Protein AF-A0A9D4H6P0-F1 (afdb_monomer_lite)

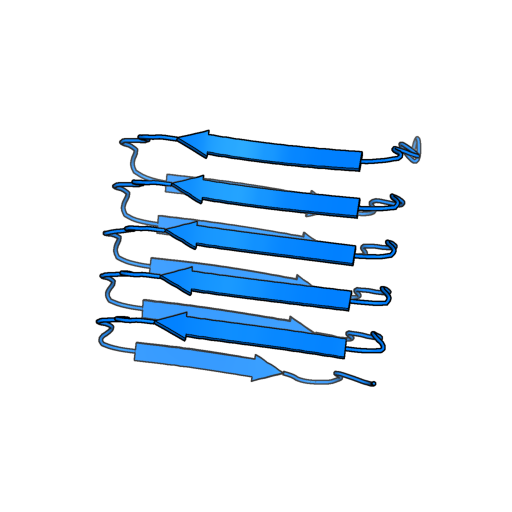Sequence (126 aa):
MASILCNYIDLNMDSILCKYIDLNMDSIPCKYIDLNMDSILCNYIDLNMDSILCNNIDLNMDSIPCKYIDLNMASILCNYIDLNMDSILCNYIDLNMDSILCKYIEINMDAILCNYIDLNMDSVST

Radius of gyration: 14.14 Å; chains: 1; bounding box: 36×19×42 Å

pLDDT: mean 92.09, std 9.54, range [40.94, 98.0]

Structure (mmCIF, N/CA/C/O backbone):
data_AF-A0A9D4H6P0-F1
#
_entry.id   AF-A0A9D4H6P0-F1
#
loop_
_atom_site.group_PDB
_atom_site.id
_atom_site.type_symbol
_atom_site.label_atom_id
_atom_site.label_alt_id
_atom_site.label_comp_id
_atom_site.label_asym_id
_atom_site.label_entity_id
_atom_site.label_seq_id
_atom_site.pdbx_PDB_ins_code
_atom_site.Cartn_x
_atom_site.Cartn_y
_atom_site.Cartn_z
_atom_site.occupancy
_atom_site.B_iso_or_equiv
_atom_site.auth_seq_id
_atom_site.auth_comp_id
_atom_site.auth_asym_id
_atom_site.auth_atom_id
_atom_site.pdbx_PDB_model_num
ATOM 1 N N . MET A 1 1 ? 2.975 -8.161 24.762 1.00 41.62 1 MET A N 1
ATOM 2 C CA . MET A 1 1 ? 3.082 -7.081 23.765 1.00 41.62 1 MET A CA 1
ATOM 3 C C . MET A 1 1 ? 2.954 -5.763 24.496 1.00 41.62 1 MET A C 1
ATOM 5 O O . MET A 1 1 ? 1.950 -5.557 25.164 1.00 41.62 1 MET A O 1
ATOM 9 N N . ALA A 1 2 ? 3.991 -4.927 24.463 1.00 40.94 2 ALA A N 1
ATOM 10 C CA . ALA A 1 2 ? 3.845 -3.538 24.873 1.00 40.94 2 ALA A CA 1
ATOM 11 C C . ALA A 1 2 ? 3.087 -2.838 23.742 1.00 40.94 2 ALA A C 1
ATOM 13 O O . ALA A 1 2 ? 3.634 -2.689 22.655 1.00 40.94 2 ALA A O 1
ATOM 14 N N . SER A 1 3 ? 1.819 -2.496 23.956 1.00 52.94 3 SER A N 1
ATOM 15 C CA . SER A 1 3 ? 1.089 -1.658 23.008 1.00 52.94 3 SER A CA 1
ATOM 16 C C . SER A 1 3 ? 1.683 -0.254 23.086 1.00 52.94 3 SER A C 1
ATOM 18 O O . SER A 1 3 ? 1.550 0.416 24.115 1.00 52.94 3 SER A O 1
ATOM 20 N N . ILE A 1 4 ? 2.374 0.175 22.034 1.00 57.59 4 ILE A N 1
ATOM 21 C CA . ILE A 1 4 ? 2.794 1.567 21.891 1.00 57.59 4 ILE A CA 1
ATOM 22 C C . ILE A 1 4 ? 1.528 2.359 21.578 1.00 57.59 4 ILE A C 1
ATOM 24 O O . ILE A 1 4 ? 0.995 2.271 20.479 1.00 57.59 4 ILE A O 1
ATOM 28 N N . LEU A 1 5 ? 1.026 3.108 22.560 1.00 66.38 5 LEU A N 1
ATOM 29 C CA . LEU A 1 5 ? 0.011 4.124 22.307 1.00 66.38 5 LEU A CA 1
ATOM 30 C C . LEU A 1 5 ? 0.739 5.394 21.873 1.00 66.38 5 LEU A C 1
ATOM 32 O O . LEU A 1 5 ? 1.332 6.089 22.701 1.00 66.38 5 LEU A O 1
ATOM 36 N N . CYS A 1 6 ? 0.718 5.681 20.578 1.00 77.75 6 CYS A N 1
ATOM 37 C CA . CYS A 1 6 ? 1.259 6.918 20.026 1.00 77.75 6 CYS A CA 1
ATOM 38 C C . CYS A 1 6 ? 0.110 7.845 19.619 1.00 77.75 6 CYS A C 1
ATOM 40 O O . CYS A 1 6 ? -0.986 7.403 19.298 1.00 77.75 6 CYS A O 1
ATOM 42 N N . ASN A 1 7 ? 0.318 9.160 19.678 1.00 87.06 7 ASN A N 1
ATOM 43 C CA . ASN A 1 7 ? -0.690 10.077 19.142 1.00 87.06 7 ASN A CA 1
ATOM 44 C C . ASN A 1 7 ? -0.621 10.117 17.610 1.00 87.06 7 ASN A C 1
ATOM 46 O O . ASN A 1 7 ? -1.663 10.141 16.968 1.00 87.06 7 ASN A O 1
ATOM 50 N N . TYR A 1 8 ? 0.589 10.098 17.054 1.00 90.81 8 TYR A N 1
ATOM 51 C CA . TYR A 1 8 ? 0.851 10.227 15.627 1.00 90.81 8 TYR A CA 1
ATOM 52 C C . TYR A 1 8 ? 1.934 9.235 15.220 1.00 90.81 8 TYR A C 1
ATOM 54 O O . TYR A 1 8 ? 2.908 9.059 15.960 1.00 90.81 8 TYR A O 1
ATOM 62 N N . ILE A 1 9 ? 1.749 8.638 14.052 1.00 91.88 9 ILE A N 1
ATOM 63 C CA . ILE A 1 9 ? 2.800 8.018 13.256 1.00 91.88 9 ILE A CA 1
ATOM 64 C C . ILE A 1 9 ? 2.901 8.838 11.984 1.00 91.88 9 ILE A C 1
ATOM 66 O O . ILE A 1 9 ? 1.891 9.085 11.337 1.00 91.88 9 ILE A O 1
ATOM 70 N N . ASP A 1 10 ? 4.114 9.272 11.691 1.00 93.69 10 ASP A N 1
ATOM 71 C CA . ASP A 1 10 ? 4.449 10.064 10.520 1.00 93.69 10 ASP A CA 1
ATOM 72 C C . ASP A 1 10 ? 5.733 9.464 9.950 1.00 93.69 10 ASP A C 1
ATOM 74 O O . ASP A 1 10 ? 6.735 9.320 10.669 1.00 93.69 10 ASP A O 1
ATOM 78 N N . LEU A 1 11 ? 5.669 9.040 8.693 1.00 94.12 11 LEU A N 1
ATOM 79 C CA . LEU A 1 11 ? 6.820 8.592 7.934 1.00 94.12 11 LEU A CA 1
ATOM 80 C C . LEU A 1 11 ? 6.826 9.307 6.590 1.00 94.12 11 LEU A C 1
ATOM 82 O O . LEU A 1 11 ? 5.989 9.035 5.737 1.00 94.12 11 LEU A O 1
ATOM 86 N N . ASN A 1 12 ? 7.846 10.133 6.382 1.00 95.81 12 ASN A N 1
ATOM 87 C CA . ASN A 1 12 ? 8.098 10.752 5.094 1.00 95.81 12 ASN A CA 1
ATOM 88 C C . ASN A 1 12 ? 9.377 10.193 4.457 1.00 95.81 12 ASN A C 1
ATOM 90 O O . ASN A 1 12 ? 10.433 10.129 5.101 1.00 95.81 12 ASN A O 1
ATOM 94 N N . MET A 1 13 ? 9.286 9.797 3.192 1.00 94.31 13 MET A N 1
ATOM 95 C CA . MET A 1 13 ? 10.401 9.306 2.394 1.00 94.31 13 MET A CA 1
ATOM 96 C C . MET A 1 13 ? 10.545 10.132 1.122 1.00 94.31 13 MET A C 1
ATOM 98 O O . MET A 1 13 ? 9.800 9.949 0.167 1.00 94.31 13 MET A O 1
ATOM 102 N N . ASP A 1 14 ? 11.590 10.957 1.088 1.00 93.56 14 ASP A N 1
ATOM 103 C CA . ASP A 1 14 ? 11.866 11.841 -0.041 1.00 93.56 14 ASP A CA 1
ATOM 104 C C . ASP A 1 14 ? 13.077 11.355 -0.846 1.00 93.56 14 ASP A C 1
ATOM 106 O O . ASP A 1 14 ? 14.147 11.076 -0.294 1.00 93.56 14 ASP A O 1
ATOM 110 N N . SER A 1 15 ? 12.959 11.361 -2.176 1.00 93.44 15 SER A N 1
ATOM 111 C CA . SER A 1 15 ? 14.086 11.194 -3.110 1.00 93.44 15 SER A CA 1
ATOM 112 C C . SER A 1 15 ? 14.893 9.902 -2.909 1.00 93.44 15 SER A C 1
ATOM 114 O O . SER A 1 15 ? 16.131 9.908 -2.898 1.00 93.44 15 SER A O 1
ATOM 116 N N . ILE A 1 16 ? 14.208 8.768 -2.757 1.00 94.19 16 ILE A N 1
ATOM 117 C CA . ILE A 1 16 ? 14.860 7.468 -2.563 1.00 94.19 16 ILE A CA 1
ATOM 118 C C . ILE A 1 16 ? 15.182 6.801 -3.902 1.00 94.19 16 ILE A C 1
ATOM 120 O O . ILE A 1 16 ? 14.342 6.675 -4.789 1.00 94.19 16 ILE A O 1
ATOM 124 N N . LEU A 1 17 ? 16.401 6.262 -3.996 1.00 95.88 17 LEU A N 1
ATOM 125 C CA . LEU A 1 17 ? 16.796 5.301 -5.021 1.00 95.88 17 LEU A CA 1
ATOM 126 C C . LEU A 1 17 ? 17.160 3.972 -4.364 1.00 95.88 17 LEU A C 1
ATOM 128 O O . LEU A 1 17 ? 18.197 3.853 -3.708 1.00 95.88 17 LEU A O 1
ATOM 132 N N . CYS A 1 18 ? 16.335 2.951 -4.563 1.00 94.50 18 CYS A N 1
ATOM 133 C CA . CYS A 1 18 ? 16.576 1.637 -3.975 1.00 94.50 18 CYS A CA 1
ATOM 134 C C . CYS A 1 18 ? 16.079 0.508 -4.884 1.00 94.50 18 CYS A C 1
ATOM 136 O O . CYS A 1 18 ? 15.649 0.726 -6.012 1.00 94.50 18 CYS A O 1
ATOM 138 N N . LYS A 1 19 ? 16.198 -0.743 -4.431 1.00 96.38 19 LYS A N 1
ATOM 139 C CA . LYS A 1 19 ? 15.589 -1.876 -5.146 1.00 96.38 19 LYS A CA 1
ATOM 140 C C . LYS A 1 19 ? 14.201 -2.207 -4.612 1.00 96.38 19 LYS A C 1
ATOM 142 O O . LYS A 1 19 ? 13.338 -2.521 -5.425 1.00 96.38 19 LYS A O 1
ATOM 147 N N . TYR A 1 20 ? 14.029 -2.140 -3.299 1.00 96.12 20 TYR A N 1
ATOM 148 C CA . TYR A 1 20 ? 12.835 -2.562 -2.581 1.00 96.12 20 TYR A CA 1
ATOM 149 C C . TYR A 1 20 ? 12.564 -1.560 -1.465 1.00 96.12 20 TYR A C 1
ATOM 151 O O . TYR A 1 20 ? 13.507 -1.173 -0.767 1.00 96.12 20 TYR A O 1
ATOM 159 N N . ILE A 1 21 ? 11.301 -1.189 -1.317 1.00 96.81 21 ILE A N 1
ATOM 160 C CA . ILE A 1 21 ? 10.740 -0.569 -0.121 1.00 96.81 21 ILE A CA 1
ATOM 161 C C . ILE A 1 21 ? 9.735 -1.566 0.438 1.00 96.81 21 ILE A C 1
ATOM 163 O O . ILE A 1 21 ? 8.925 -2.096 -0.314 1.00 96.81 21 ILE A O 1
ATOM 167 N N . ASP A 1 22 ? 9.847 -1.829 1.731 1.00 96.56 22 ASP A N 1
ATOM 168 C CA . ASP A 1 22 ? 8.954 -2.693 2.494 1.00 96.56 22 ASP A CA 1
ATOM 169 C C . ASP A 1 22 ? 8.661 -1.958 3.803 1.00 96.56 22 ASP A C 1
ATOM 171 O O . ASP A 1 22 ? 9.592 -1.607 4.544 1.00 96.56 22 ASP A O 1
ATOM 175 N N . LEU A 1 23 ? 7.389 -1.650 4.032 1.00 94.12 23 LEU A N 1
ATOM 176 C CA . LEU A 1 23 ? 6.903 -1.052 5.264 1.00 94.12 23 LEU A CA 1
ATOM 177 C C . LEU A 1 23 ? 5.755 -1.896 5.798 1.00 94.12 23 LEU A C 1
ATOM 179 O O . LEU A 1 23 ? 4.692 -1.964 5.188 1.00 94.12 23 LEU A O 1
ATOM 183 N N . ASN A 1 24 ? 5.955 -2.460 6.987 1.00 93.00 24 ASN A N 1
ATOM 184 C CA . ASN A 1 24 ? 4.917 -3.190 7.696 1.00 93.00 24 ASN A CA 1
ATOM 185 C C . ASN A 1 24 ? 4.571 -2.513 9.028 1.00 93.00 24 ASN A C 1
ATOM 187 O O . ASN A 1 24 ? 5.459 -2.183 9.825 1.00 93.00 24 ASN A O 1
ATOM 191 N N . MET A 1 25 ? 3.279 -2.339 9.284 1.00 89.44 25 MET A N 1
ATOM 192 C CA . MET A 1 25 ? 2.736 -1.790 10.520 1.00 89.44 25 MET A CA 1
ATOM 193 C C . MET A 1 25 ? 1.708 -2.738 11.132 1.00 89.44 25 MET A C 1
ATOM 195 O O . MET A 1 25 ? 0.593 -2.855 10.640 1.00 89.44 25 MET A O 1
ATOM 199 N N . ASP A 1 26 ? 2.064 -3.319 12.281 1.00 86.56 26 ASP A N 1
ATOM 200 C CA . ASP A 1 26 ? 1.225 -4.294 12.980 1.00 86.56 26 ASP A CA 1
ATOM 201 C C . ASP A 1 26 ? 0.711 -3.759 14.324 1.00 86.56 26 ASP A C 1
ATOM 203 O O . ASP A 1 26 ? 1.483 -3.293 15.169 1.00 86.56 26 ASP A O 1
ATOM 207 N N . SER A 1 27 ? -0.582 -3.964 14.601 1.00 81.56 27 SER A N 1
ATOM 208 C CA . SER A 1 27 ? -1.185 -3.827 15.940 1.00 81.56 27 SER A CA 1
ATOM 209 C C . SER A 1 27 ? -0.977 -2.453 16.593 1.00 81.56 27 SER A C 1
ATOM 211 O O . SER A 1 27 ? -0.552 -2.347 17.752 1.00 81.56 27 SER A O 1
ATOM 213 N N . ILE A 1 28 ? -1.294 -1.389 15.856 1.00 78.00 28 ILE A N 1
ATOM 214 C CA . ILE A 1 28 ? -1.036 -0.009 16.273 1.00 78.00 28 ILE A CA 1
ATOM 215 C C . ILE A 1 28 ? -2.328 0.689 16.723 1.00 78.00 28 ILE A C 1
ATOM 217 O O . ILE A 1 28 ? -3.203 0.964 15.900 1.00 78.00 28 ILE A O 1
ATOM 221 N N . PRO A 1 29 ? -2.434 1.073 18.008 1.00 86.88 29 PRO A N 1
ATOM 222 C CA . PRO A 1 29 ? -3.380 2.083 18.453 1.00 86.88 29 PRO A CA 1
ATOM 223 C C . PRO A 1 29 ? -2.753 3.482 18.357 1.00 86.88 29 PRO A C 1
ATOM 225 O O . PRO A 1 29 ? -1.799 3.804 19.075 1.00 86.88 29 PRO A O 1
ATOM 228 N N . CYS A 1 30 ? -3.314 4.342 17.510 1.00 88.94 30 CYS A N 1
ATOM 229 C CA . CYS A 1 30 ? -2.887 5.736 17.400 1.00 88.94 30 CYS A CA 1
ATOM 230 C C . CYS A 1 30 ? -4.058 6.685 17.126 1.00 88.94 30 CYS A C 1
ATOM 232 O O . CYS A 1 30 ? -5.206 6.258 17.096 1.00 88.94 30 CYS A O 1
ATOM 234 N N . LYS A 1 31 ? -3.819 7.995 16.989 1.00 92.44 31 LYS A N 1
ATOM 235 C CA . LYS A 1 31 ? -4.865 8.894 16.468 1.00 92.44 31 LYS A CA 1
ATOM 236 C C . LYS A 1 31 ? -4.727 9.083 14.965 1.00 92.44 31 LYS A C 1
ATOM 238 O O . LYS A 1 31 ? -5.751 9.110 14.293 1.00 92.44 31 LYS A O 1
ATOM 243 N N . TYR A 1 32 ? -3.506 9.198 14.461 1.00 94.12 32 TYR A N 1
ATOM 244 C CA . TYR A 1 32 ? -3.244 9.490 13.057 1.00 94.12 32 TYR A CA 1
ATOM 245 C C . TYR A 1 32 ? -2.054 8.677 12.561 1.00 94.12 32 TYR A C 1
ATOM 247 O O . TYR A 1 32 ? -1.060 8.551 13.284 1.00 94.12 32 TYR A O 1
ATOM 255 N N . ILE A 1 33 ? -2.183 8.172 11.340 1.00 95.50 33 ILE A N 1
ATOM 256 C CA . ILE A 1 33 ? -1.098 7.619 10.535 1.00 95.50 33 ILE A CA 1
ATOM 257 C C . ILE A 1 33 ? -1.019 8.468 9.275 1.00 95.50 33 ILE A C 1
ATOM 259 O O . ILE A 1 33 ? -2.043 8.665 8.626 1.00 95.50 33 ILE A O 1
ATOM 263 N N . ASP A 1 34 ? 0.173 8.960 8.979 1.00 96.88 34 ASP A N 1
ATOM 264 C CA . ASP A 1 34 ? 0.503 9.694 7.764 1.00 96.88 34 ASP A CA 1
ATOM 265 C C . ASP A 1 34 ? 1.761 9.055 7.166 1.00 96.88 34 ASP A C 1
ATOM 267 O O . ASP A 1 34 ? 2.796 8.976 7.840 1.00 96.88 34 ASP A O 1
ATOM 271 N N . LEU A 1 35 ? 1.650 8.507 5.956 1.00 96.50 35 LEU A N 1
ATOM 272 C CA . LEU A 1 35 ? 2.790 8.004 5.195 1.00 96.50 35 LEU A CA 1
ATOM 273 C C . LEU A 1 35 ? 2.874 8.761 3.879 1.00 96.50 35 LEU A C 1
ATOM 275 O O . LEU A 1 35 ? 1.972 8.665 3.050 1.00 96.50 35 LEU A O 1
ATOM 279 N N . ASN A 1 36 ? 4.003 9.425 3.662 1.00 97.38 36 ASN A N 1
ATOM 280 C CA . ASN A 1 36 ? 4.278 10.120 2.420 1.00 97.38 36 ASN A CA 1
ATOM 281 C C . ASN A 1 36 ? 5.524 9.554 1.729 1.00 97.38 36 ASN A C 1
ATOM 283 O O . ASN A 1 36 ? 6.556 9.287 2.360 1.00 97.38 36 ASN A O 1
ATOM 287 N N . MET A 1 37 ? 5.417 9.344 0.422 1.00 96.81 37 MET A N 1
ATOM 288 C CA . MET A 1 37 ? 6.490 8.854 -0.432 1.00 96.81 37 MET A CA 1
ATOM 289 C C . MET A 1 37 ? 6.617 9.724 -1.671 1.00 96.81 37 MET A C 1
ATOM 291 O O . MET A 1 37 ? 5.835 9.588 -2.606 1.00 96.81 37 MET A O 1
ATOM 295 N N . ASP A 1 38 ? 7.692 10.507 -1.722 1.00 95.38 38 ASP A N 1
ATOM 296 C CA . ASP A 1 38 ? 7.918 11.477 -2.784 1.00 95.38 38 ASP A CA 1
ATOM 297 C C . ASP A 1 38 ? 9.154 11.126 -3.612 1.00 95.38 38 ASP A C 1
ATOM 299 O O . ASP A 1 38 ? 10.273 10.969 -3.108 1.00 95.38 38 ASP A O 1
ATOM 303 N N . SER A 1 39 ? 8.987 11.112 -4.936 1.00 94.75 39 SER A N 1
ATOM 304 C CA . SER A 1 39 ? 10.090 10.971 -5.896 1.00 94.75 39 SER A CA 1
ATOM 305 C C . SER A 1 39 ? 10.918 9.693 -5.687 1.00 94.75 39 SER A C 1
ATOM 307 O O . SER A 1 39 ? 12.153 9.730 -5.617 1.00 94.75 39 SER A O 1
ATOM 309 N N . ILE A 1 40 ? 10.247 8.546 -5.584 1.00 96.38 40 ILE A N 1
ATOM 310 C CA . ILE A 1 40 ? 10.883 7.242 -5.362 1.00 96.38 40 ILE A CA 1
ATOM 311 C C . ILE A 1 40 ? 11.174 6.548 -6.691 1.00 96.38 40 ILE A C 1
ATOM 313 O O . ILE A 1 40 ? 10.274 6.318 -7.489 1.00 96.38 40 ILE A O 1
ATOM 317 N N . LEU A 1 41 ? 12.414 6.094 -6.886 1.00 96.44 41 LEU A N 1
ATOM 318 C CA . LEU A 1 41 ? 12.771 5.153 -7.949 1.00 96.44 41 LEU A CA 1
ATOM 319 C C . LEU A 1 41 ? 13.162 3.803 -7.339 1.00 96.44 41 LEU A C 1
ATOM 321 O O . LEU A 1 41 ? 14.222 3.666 -6.717 1.00 96.44 41 LEU A O 1
ATOM 325 N N . CYS A 1 42 ? 12.331 2.781 -7.542 1.00 96.31 42 CYS A N 1
ATOM 326 C CA . CYS A 1 42 ? 12.595 1.431 -7.038 1.00 96.31 42 CYS A CA 1
ATOM 327 C C . CYS A 1 42 ? 12.120 0.338 -8.006 1.00 96.31 42 CYS A C 1
ATOM 329 O O . CYS A 1 42 ? 11.654 0.620 -9.103 1.00 96.31 42 CYS A O 1
ATOM 331 N N . ASN A 1 43 ? 12.297 -0.943 -7.661 1.00 97.31 43 ASN A N 1
ATOM 332 C CA . ASN A 1 43 ? 11.621 -2.013 -8.406 1.00 97.31 43 ASN A CA 1
ATOM 333 C C . ASN A 1 43 ? 10.297 -2.400 -7.741 1.00 97.31 43 ASN A C 1
ATOM 335 O O . ASN A 1 43 ? 9.350 -2.696 -8.461 1.00 97.31 43 ASN A O 1
ATOM 339 N N . TYR A 1 44 ? 10.244 -2.412 -6.412 1.00 97.50 44 TYR A N 1
ATOM 340 C CA . TYR A 1 44 ? 9.097 -2.895 -5.652 1.00 97.50 44 TYR A CA 1
ATOM 341 C C . TYR A 1 44 ? 8.831 -1.975 -4.466 1.00 97.50 44 TYR A C 1
ATOM 343 O O . TYR A 1 44 ? 9.782 -1.563 -3.790 1.00 97.50 44 TYR A O 1
ATOM 351 N N . ILE A 1 45 ? 7.555 -1.703 -4.236 1.00 97.94 45 ILE A N 1
ATOM 352 C CA . ILE A 1 45 ? 7.022 -1.112 -3.013 1.00 97.94 45 ILE A CA 1
ATOM 353 C C . ILE A 1 45 ? 6.002 -2.101 -2.470 1.00 97.94 45 ILE A C 1
ATOM 355 O O . ILE A 1 45 ? 5.131 -2.531 -3.219 1.00 97.94 45 ILE A O 1
ATOM 359 N N . ASP A 1 46 ? 6.153 -2.455 -1.204 1.00 97.88 46 ASP A N 1
ATOM 360 C CA . ASP A 1 46 ? 5.208 -3.264 -0.444 1.00 97.88 46 ASP A CA 1
ATOM 361 C C . ASP A 1 46 ? 4.867 -2.499 0.838 1.00 97.88 46 ASP A C 1
ATOM 363 O O . ASP A 1 46 ? 5.761 -2.169 1.627 1.00 97.88 46 ASP A O 1
ATOM 367 N N . LEU A 1 47 ? 3.595 -2.136 0.987 1.00 96.69 47 LEU A N 1
ATOM 368 C CA . LEU A 1 47 ? 3.054 -1.515 2.185 1.00 96.69 47 LEU A CA 1
ATOM 369 C C . LEU A 1 47 ? 1.994 -2.426 2.794 1.00 96.69 47 LEU A C 1
ATOM 371 O O . LEU A 1 47 ? 0.938 -2.628 2.200 1.00 96.69 47 LEU A O 1
ATOM 375 N N . ASN A 1 48 ? 2.228 -2.871 4.023 1.00 96.19 48 ASN A N 1
ATOM 376 C CA . ASN A 1 48 ? 1.272 -3.670 4.774 1.00 96.19 48 ASN A CA 1
ATOM 377 C C . ASN A 1 48 ? 0.873 -2.969 6.078 1.00 96.19 48 ASN A C 1
ATOM 379 O O . ASN 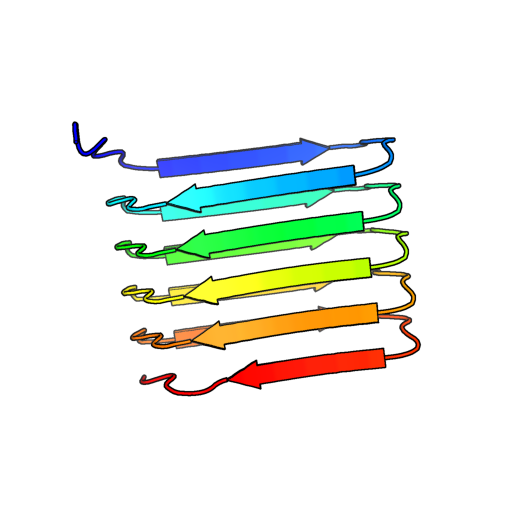A 1 48 ? 1.716 -2.531 6.868 1.00 96.19 48 ASN A O 1
ATOM 383 N N . MET A 1 49 ? -0.430 -2.856 6.310 1.00 93.88 49 MET A N 1
ATOM 384 C CA . MET A 1 49 ? -1.005 -2.321 7.539 1.00 93.88 49 MET A CA 1
ATOM 385 C C . MET A 1 49 ? -2.015 -3.305 8.114 1.00 93.88 49 MET A C 1
ATOM 387 O O . MET A 1 49 ? -3.114 -3.463 7.585 1.00 93.88 49 MET A O 1
ATOM 391 N N . ASP A 1 50 ? -1.669 -3.888 9.260 1.00 92.75 50 ASP A N 1
ATOM 392 C CA . ASP A 1 50 ? -2.446 -4.938 9.904 1.00 92.75 50 ASP A CA 1
ATOM 393 C C . ASP A 1 50 ? -2.934 -4.527 11.296 1.00 92.75 50 ASP A C 1
ATOM 395 O O . ASP A 1 50 ? -2.173 -4.140 12.192 1.00 92.75 50 ASP A O 1
ATOM 399 N N . SER A 1 51 ? -4.232 -4.727 11.539 1.00 91.62 51 SER A N 1
ATOM 400 C CA . SER A 1 51 ? -4.860 -4.546 12.858 1.00 91.62 51 SER A CA 1
ATOM 401 C C . SER A 1 51 ? -4.687 -3.131 13.434 1.00 91.62 51 SER A C 1
ATOM 403 O O . SER A 1 51 ? -4.295 -2.956 14.594 1.00 91.62 51 SER A O 1
ATOM 405 N N . ILE A 1 52 ? -4.970 -2.109 12.625 1.00 92.56 52 ILE A N 1
ATOM 406 C CA . ILE A 1 52 ? -4.846 -0.699 13.015 1.00 92.56 52 ILE A CA 1
ATOM 407 C C . ILE A 1 52 ? -6.133 -0.190 13.666 1.00 92.56 52 ILE A C 1
ATOM 409 O O . ILE A 1 52 ? -7.239 -0.402 13.167 1.00 92.56 52 ILE A O 1
ATOM 413 N N . LEU A 1 53 ? -5.972 0.561 14.757 1.00 93.62 53 LEU A N 1
ATOM 414 C CA . LEU A 1 53 ? -7.035 1.351 15.370 1.00 93.62 53 LEU A CA 1
ATOM 415 C C . LEU A 1 53 ? -6.609 2.819 15.430 1.00 93.62 53 LEU A C 1
ATOM 417 O O . LEU A 1 53 ? -5.755 3.183 16.244 1.00 93.62 53 LEU A O 1
ATOM 421 N N . CYS A 1 54 ? -7.223 3.669 14.609 1.00 93.00 54 CYS A N 1
ATOM 422 C CA . CYS A 1 54 ? -6.904 5.097 14.577 1.00 93.00 54 CYS A CA 1
ATOM 423 C C . CYS A 1 54 ? -8.119 5.987 14.297 1.00 93.00 54 CYS A C 1
ATOM 425 O O . CYS A 1 54 ? -9.240 5.509 14.180 1.00 93.00 54 CYS A O 1
ATOM 427 N N . ASN A 1 55 ? -7.932 7.308 14.244 1.00 95.00 55 ASN A N 1
ATOM 428 C CA . ASN A 1 55 ? -8.962 8.191 13.702 1.00 95.00 55 ASN A CA 1
ATOM 429 C C . ASN A 1 55 ? -8.791 8.342 12.196 1.00 95.00 55 ASN A C 1
ATOM 431 O O . ASN A 1 55 ? -9.782 8.190 11.488 1.00 95.00 55 ASN A O 1
ATOM 435 N N . ASN A 1 56 ? -7.574 8.622 11.726 1.00 95.50 56 ASN A N 1
ATOM 436 C CA . ASN A 1 56 ? -7.309 8.823 10.305 1.00 95.50 56 ASN A CA 1
ATOM 437 C C . ASN A 1 56 ? -6.073 8.043 9.855 1.00 95.50 56 ASN A C 1
ATOM 439 O O . ASN A 1 56 ? -5.111 7.910 10.621 1.00 95.50 56 ASN A O 1
ATOM 443 N N . ILE A 1 57 ? -6.118 7.600 8.605 1.00 96.62 57 ILE A N 1
ATOM 444 C CA . ILE A 1 57 ? -4.983 7.107 7.829 1.00 96.62 57 ILE A CA 1
ATOM 445 C C . ILE A 1 57 ? -4.904 7.964 6.571 1.00 96.62 57 ILE A C 1
ATOM 447 O O . ILE A 1 57 ? -5.928 8.156 5.918 1.00 96.62 57 ILE A O 1
ATOM 451 N N . ASP A 1 58 ? -3.717 8.468 6.276 1.00 97.88 58 ASP A N 1
ATOM 452 C CA . ASP A 1 58 ? -3.392 9.203 5.059 1.00 97.88 58 ASP A CA 1
ATOM 453 C C . ASP A 1 58 ? -2.166 8.536 4.422 1.00 97.88 58 ASP A C 1
ATOM 455 O O . ASP A 1 58 ? -1.156 8.328 5.104 1.00 97.88 58 ASP A O 1
ATOM 459 N N . LEU A 1 59 ? -2.288 8.112 3.163 1.00 97.12 59 LEU A N 1
ATOM 460 C CA . LEU A 1 59 ? -1.193 7.559 2.370 1.00 97.12 59 LEU A CA 1
ATOM 461 C C . LEU A 1 59 ? -1.058 8.354 1.077 1.00 97.12 59 LEU A C 1
ATOM 463 O O . LEU A 1 59 ? -1.950 8.310 0.232 1.00 97.12 59 LEU A O 1
ATOM 467 N N . ASN A 1 60 ? 0.097 8.981 0.889 1.00 97.69 60 ASN A N 1
ATOM 468 C CA . ASN A 1 60 ? 0.418 9.745 -0.308 1.00 97.69 60 ASN A CA 1
ATOM 469 C C . ASN A 1 60 ? 1.636 9.133 -1.010 1.00 97.69 60 ASN A C 1
ATOM 471 O O . ASN A 1 60 ? 2.657 8.827 -0.384 1.00 97.69 60 ASN A O 1
ATOM 475 N N . MET A 1 61 ? 1.513 8.903 -2.316 1.00 96.94 61 MET A N 1
ATOM 476 C CA . MET A 1 61 ? 2.607 8.442 -3.166 1.00 96.94 61 MET A CA 1
ATOM 477 C C . MET A 1 61 ? 2.711 9.293 -4.424 1.00 96.94 61 MET A C 1
ATOM 479 O O . MET A 1 61 ? 1.866 9.189 -5.312 1.00 96.94 61 MET A O 1
ATOM 483 N N . ASP A 1 62 ? 3.824 10.008 -4.560 1.00 96.12 62 ASP A N 1
ATOM 484 C CA . ASP A 1 62 ? 4.029 10.960 -5.642 1.00 96.12 62 ASP A CA 1
ATOM 485 C C . ASP A 1 62 ? 5.265 10.632 -6.477 1.00 96.12 62 ASP A C 1
ATOM 487 O O . ASP A 1 62 ? 6.383 10.439 -5.985 1.00 96.12 62 ASP A O 1
ATOM 491 N N . SER A 1 63 ? 5.096 10.686 -7.800 1.00 94.75 63 SER A N 1
ATOM 492 C CA . SER A 1 63 ? 6.190 10.573 -8.772 1.00 94.75 63 SER A CA 1
ATOM 493 C C . SER A 1 63 ? 7.020 9.300 -8.582 1.00 94.75 63 SER A C 1
ATOM 495 O O . SER A 1 63 ? 8.240 9.356 -8.395 1.00 94.75 63 SER A O 1
ATOM 497 N N . ILE A 1 64 ? 6.357 8.143 -8.655 1.00 94.94 64 ILE A N 1
ATOM 498 C CA . ILE A 1 64 ? 6.965 6.832 -8.406 1.00 94.94 64 ILE A CA 1
ATOM 499 C C . ILE A 1 64 ? 7.124 6.034 -9.708 1.00 94.94 64 ILE A C 1
ATOM 501 O O . ILE A 1 64 ? 6.164 5.424 -10.190 1.00 94.94 64 ILE A O 1
ATOM 505 N N . PRO A 1 65 ? 8.336 5.941 -10.280 1.00 96.19 65 PRO A N 1
ATOM 506 C CA . PRO A 1 65 ? 8.641 4.894 -11.240 1.00 96.19 65 PRO A CA 1
ATOM 507 C C . PRO A 1 65 ? 9.062 3.609 -10.516 1.00 96.19 65 PRO A C 1
ATOM 509 O O . PRO A 1 65 ? 10.096 3.558 -9.843 1.00 96.19 65 PRO A O 1
ATOM 512 N N . CYS A 1 66 ? 8.298 2.535 -10.697 1.00 95.94 66 CYS A N 1
ATOM 513 C CA . CYS A 1 66 ? 8.640 1.219 -10.165 1.00 95.94 66 CYS A CA 1
ATOM 514 C C . CYS A 1 66 ? 8.192 0.081 -11.089 1.00 95.94 66 CYS A C 1
ATOM 516 O O . CYS A 1 66 ? 7.788 0.305 -12.226 1.00 95.94 66 CYS A O 1
ATOM 518 N N . LYS A 1 67 ? 8.333 -1.179 -10.667 1.00 97.25 67 LYS A N 1
ATOM 519 C CA . LYS A 1 67 ? 7.746 -2.312 -11.401 1.00 97.25 67 LYS A CA 1
ATOM 520 C C . LYS A 1 67 ? 6.460 -2.791 -10.747 1.00 97.25 67 LYS A C 1
ATOM 522 O O . LYS A 1 67 ? 5.543 -3.128 -11.488 1.00 97.25 67 LYS A O 1
ATOM 527 N N . TYR A 1 68 ? 6.415 -2.828 -9.422 1.00 97.56 68 TYR A N 1
ATOM 528 C CA . TYR A 1 68 ? 5.288 -3.344 -8.655 1.00 97.56 68 TYR A CA 1
ATOM 529 C C . TYR A 1 68 ? 5.038 -2.448 -7.447 1.00 97.56 68 TYR A C 1
ATOM 531 O O . TYR A 1 68 ? 5.997 -2.063 -6.770 1.00 97.56 68 TYR A O 1
ATOM 539 N N . ILE A 1 69 ? 3.766 -2.164 -7.198 1.00 97.75 69 ILE A N 1
ATOM 540 C CA . ILE A 1 69 ? 3.265 -1.592 -5.951 1.00 97.75 69 ILE A CA 1
ATOM 541 C C . ILE A 1 69 ? 2.258 -2.586 -5.392 1.00 97.75 69 ILE A C 1
ATOM 543 O O . ILE A 1 69 ? 1.353 -2.992 -6.117 1.00 97.75 69 ILE A O 1
ATOM 547 N N . ASP A 1 70 ? 2.453 -2.967 -4.140 1.00 98.00 70 ASP A N 1
ATOM 548 C CA . ASP A 1 70 ? 1.517 -3.748 -3.342 1.00 98.00 70 ASP A CA 1
ATOM 549 C C . ASP A 1 70 ? 1.164 -2.937 -2.091 1.00 98.00 70 ASP A C 1
ATOM 551 O O . ASP A 1 70 ? 2.036 -2.348 -1.443 1.00 98.00 70 ASP A O 1
ATOM 555 N N . LEU A 1 71 ? -0.128 -2.836 -1.819 1.00 96.69 71 LEU A N 1
ATOM 556 C CA . LEU A 1 71 ? -0.725 -2.057 -0.747 1.00 96.69 71 LEU A CA 1
ATOM 557 C C . LEU A 1 71 ? -1.810 -2.917 -0.113 1.00 96.69 71 LEU A C 1
ATOM 559 O O . LEU A 1 71 ? -2.904 -3.061 -0.661 1.00 96.69 71 LEU A O 1
ATOM 563 N N . ASN A 1 72 ? -1.521 -3.440 1.070 1.00 96.44 72 ASN A N 1
ATOM 564 C CA . ASN A 1 72 ? -2.439 -4.269 1.823 1.00 96.44 72 ASN A CA 1
ATOM 565 C C . ASN A 1 72 ? -2.843 -3.583 3.130 1.00 96.44 72 ASN A C 1
ATOM 567 O O . ASN A 1 72 ? -2.012 -3.173 3.943 1.00 96.44 72 ASN A O 1
ATOM 571 N N . MET A 1 73 ? -4.148 -3.466 3.335 1.00 94.50 73 MET A N 1
ATOM 572 C CA . MET A 1 73 ? -4.743 -2.971 4.567 1.00 94.50 73 MET A CA 1
ATOM 573 C C . MET A 1 73 ? -5.723 -4.000 5.105 1.00 94.50 73 MET A C 1
ATOM 575 O O . MET A 1 73 ? -6.766 -4.241 4.498 1.00 94.50 73 MET A O 1
ATOM 579 N N . ALA A 1 74 ? -5.436 -4.555 6.281 1.00 94.31 74 ALA A N 1
ATOM 580 C CA . ALA A 1 74 ? -6.284 -5.562 6.899 1.00 94.31 74 ALA A CA 1
ATOM 581 C C . ALA A 1 74 ? -6.715 -5.188 8.319 1.00 94.31 74 ALA A C 1
ATOM 583 O O . ALA A 1 74 ? -5.933 -4.758 9.172 1.00 94.31 74 ALA A O 1
ATOM 584 N N . SER A 1 75 ? -7.986 -5.459 8.620 1.00 93.44 75 SER A N 1
ATOM 585 C CA . SER A 1 75 ? -8.575 -5.291 9.955 1.00 93.44 75 SER A CA 1
A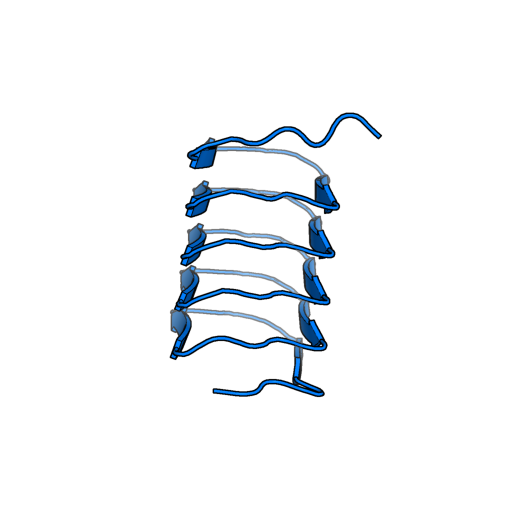TOM 586 C C . SER A 1 75 ? -8.405 -3.870 10.510 1.00 93.44 75 SER A C 1
ATOM 588 O O . SER A 1 75 ? -7.982 -3.684 11.654 1.00 93.44 75 SER A O 1
ATOM 590 N N . ILE A 1 76 ? -8.724 -2.864 9.694 1.00 93.75 76 ILE A N 1
ATOM 591 C CA . ILE A 1 76 ? -8.605 -1.448 10.058 1.00 93.75 76 ILE A CA 1
ATOM 592 C C . ILE A 1 76 ? -9.918 -0.944 10.660 1.00 93.75 76 ILE A C 1
ATOM 594 O O . ILE A 1 76 ? -10.990 -1.085 10.069 1.00 93.75 76 ILE A O 1
ATOM 598 N N . LEU A 1 77 ? -9.825 -0.283 11.813 1.00 94.81 77 LEU A N 1
ATOM 599 C CA . LEU A 1 77 ? -10.913 0.500 12.393 1.00 94.81 77 LEU A CA 1
ATOM 600 C C . LEU A 1 77 ? -10.495 1.968 12.489 1.00 94.81 77 LEU A C 1
ATOM 602 O O . LEU A 1 77 ? -9.640 2.321 13.306 1.00 94.81 77 LEU A O 1
ATOM 606 N N . CYS A 1 78 ? -11.124 2.831 11.691 1.00 93.94 78 CYS A N 1
ATOM 607 C CA . CYS A 1 78 ? -10.859 4.266 11.728 1.00 93.94 78 CYS A CA 1
ATOM 608 C C . CYS A 1 78 ? -12.098 5.130 11.458 1.00 93.94 78 CYS A C 1
ATOM 610 O O . CYS A 1 78 ? -13.219 4.641 11.376 1.00 93.94 78 CYS A O 1
ATOM 612 N N . ASN A 1 79 ? -11.936 6.452 11.406 1.00 95.50 79 ASN A N 1
ATOM 613 C CA . ASN A 1 79 ? -12.978 7.345 10.902 1.00 95.50 79 ASN A CA 1
ATOM 614 C C . ASN A 1 79 ? -12.757 7.674 9.422 1.00 95.50 79 ASN A C 1
ATOM 616 O O . ASN A 1 79 ? -13.744 7.734 8.694 1.00 95.50 79 ASN A O 1
ATOM 620 N N . TYR A 1 80 ? -11.510 7.892 9.003 1.00 96.00 80 TYR A N 1
ATOM 621 C CA . TYR A 1 80 ? -11.162 8.333 7.653 1.00 96.00 80 TYR A CA 1
ATOM 622 C C . TYR A 1 80 ? -9.955 7.555 7.127 1.00 96.00 80 TYR A C 1
ATOM 624 O O . TYR A 1 80 ? -8.991 7.342 7.867 1.00 96.00 80 TYR A O 1
ATOM 632 N N . ILE A 1 81 ? -10.018 7.161 5.861 1.00 95.69 81 ILE A N 1
ATOM 633 C CA . ILE A 1 81 ? -8.877 6.691 5.073 1.00 95.69 81 ILE A CA 1
ATOM 634 C C . ILE A 1 81 ? -8.799 7.581 3.839 1.00 95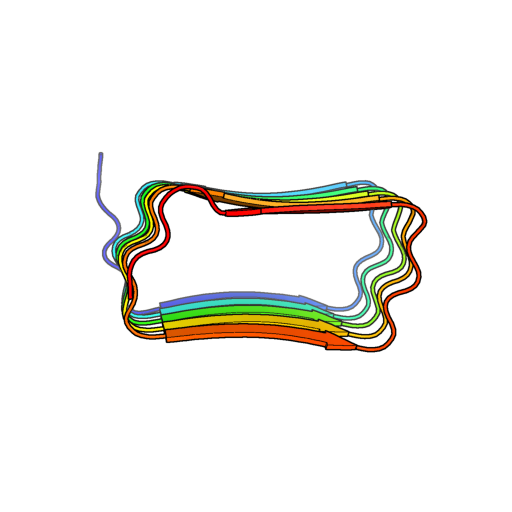.69 81 ILE A C 1
ATOM 636 O O . ILE A 1 81 ? -9.808 7.739 3.155 1.00 95.69 81 ILE A O 1
ATOM 640 N N . ASP A 1 82 ? -7.628 8.146 3.584 1.00 97.25 82 ASP A N 1
ATOM 641 C CA . ASP A 1 82 ? -7.302 8.840 2.344 1.00 97.25 82 ASP A CA 1
ATOM 642 C C . ASP A 1 82 ? -6.083 8.172 1.703 1.00 97.25 82 ASP A C 1
ATOM 644 O O . ASP A 1 82 ? -5.104 7.874 2.392 1.00 97.25 82 ASP A O 1
ATOM 648 N N . LEU A 1 83 ? -6.187 7.874 0.411 1.00 95.81 83 LEU A N 1
ATOM 649 C CA . LEU A 1 83 ? -5.142 7.259 -0.397 1.00 95.81 83 L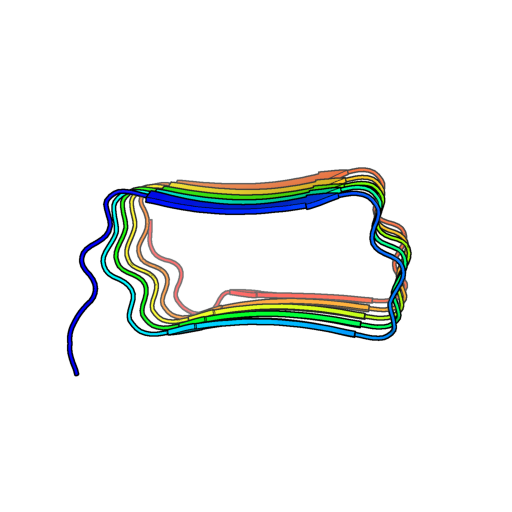EU A CA 1
ATOM 650 C C . LEU A 1 83 ? -4.985 8.072 -1.674 1.00 95.81 83 LEU A C 1
ATOM 652 O O . LEU A 1 83 ? -5.843 8.000 -2.557 1.00 95.81 83 LEU A O 1
ATOM 656 N N . ASN A 1 84 ? -3.868 8.773 -1.812 1.00 97.06 84 ASN A N 1
ATOM 657 C CA . ASN A 1 84 ? -3.548 9.510 -3.023 1.00 97.06 84 ASN A CA 1
ATOM 658 C C . ASN A 1 84 ? -2.319 8.900 -3.696 1.00 97.06 84 ASN A C 1
ATOM 660 O O . ASN A 1 84 ? -1.283 8.654 -3.074 1.00 97.06 84 ASN A O 1
ATOM 664 N N . MET A 1 85 ? -2.451 8.627 -4.988 1.00 95.50 85 MET A N 1
ATOM 665 C CA . MET A 1 85 ? -1.357 8.163 -5.828 1.00 95.50 85 MET A CA 1
ATOM 666 C C . MET A 1 85 ? -1.269 9.026 -7.080 1.00 95.50 85 MET A C 1
ATOM 668 O O . MET A 1 85 ? -2.151 8.957 -7.938 1.00 95.50 85 MET A O 1
ATOM 672 N N . ASP A 1 86 ? -0.157 9.742 -7.230 1.00 95.94 86 ASP A N 1
ATOM 673 C CA . ASP A 1 86 ? 0.037 10.703 -8.308 1.00 95.94 86 ASP A CA 1
ATOM 674 C C . ASP A 1 86 ? 1.283 10.389 -9.139 1.00 95.94 86 ASP A C 1
ATOM 676 O O . ASP A 1 86 ? 2.392 10.156 -8.649 1.00 95.94 86 ASP A O 1
ATOM 680 N N . SER A 1 87 ? 1.131 10.463 -10.462 1.00 95.75 87 SER A N 1
ATOM 681 C CA . SER A 1 87 ? 2.238 10.324 -11.420 1.00 95.75 87 SER A CA 1
ATOM 682 C C . SER A 1 87 ? 3.028 9.013 -11.265 1.00 95.75 87 SER A C 1
ATOM 684 O O . SER A 1 87 ? 4.259 8.988 -11.376 1.00 95.75 87 SER A O 1
ATOM 686 N N . ILE A 1 88 ? 2.322 7.908 -11.023 1.00 96.38 88 ILE A N 1
ATOM 687 C CA . ILE A 1 88 ? 2.912 6.573 -10.892 1.00 96.38 88 ILE A CA 1
ATOM 688 C C . ILE A 1 88 ? 3.151 5.948 -12.271 1.00 96.38 88 ILE A C 1
ATOM 690 O O . ILE A 1 88 ? 2.261 5.898 -13.123 1.00 96.38 88 ILE A O 1
ATOM 694 N N . LEU A 1 89 ? 4.347 5.393 -12.467 1.00 97.00 89 LEU A N 1
ATOM 695 C CA . LEU A 1 89 ? 4.697 4.574 -13.625 1.00 97.00 89 LEU A CA 1
ATOM 696 C C . LEU A 1 89 ? 5.138 3.189 -13.156 1.00 97.00 89 LEU A C 1
ATOM 698 O O . LEU A 1 89 ? 6.239 3.040 -12.623 1.00 97.00 89 LEU A O 1
ATOM 702 N N . CYS A 1 90 ? 4.328 2.162 -13.398 1.00 95.69 90 CYS A N 1
ATOM 703 C CA . CYS A 1 90 ? 4.670 0.801 -12.992 1.00 95.69 90 CYS A CA 1
ATOM 704 C C . CYS A 1 90 ? 4.124 -0.276 -13.933 1.00 95.69 90 CYS A C 1
ATOM 706 O O . CYS A 1 90 ? 3.474 0.014 -14.933 1.00 95.69 90 CYS A O 1
ATOM 708 N N . ASN A 1 91 ? 4.460 -1.543 -13.678 1.00 97.25 91 ASN A N 1
ATOM 709 C CA . ASN A 1 91 ? 3.874 -2.648 -14.438 1.00 97.25 91 ASN A CA 1
ATOM 710 C C . ASN A 1 91 ? 2.625 -3.203 -13.754 1.00 97.25 91 ASN A C 1
ATOM 712 O O . ASN A 1 91 ? 1.720 -3.633 -14.466 1.00 97.25 91 ASN A O 1
ATOM 716 N N . TYR A 1 92 ? 2.604 -3.218 -12.421 1.00 97.44 92 TYR A N 1
ATOM 717 C CA . TYR A 1 92 ? 1.516 -3.770 -11.623 1.00 97.44 92 TYR A CA 1
ATOM 718 C C . TYR A 1 92 ? 1.263 -2.900 -10.392 1.00 97.44 92 TYR A C 1
ATOM 720 O O . TYR A 1 92 ? 2.216 -2.449 -9.749 1.00 97.44 92 TYR A O 1
ATOM 728 N N . ILE A 1 93 ? -0.014 -2.710 -10.078 1.00 96.81 93 ILE A N 1
ATOM 729 C CA . ILE A 1 93 ? -0.504 -2.192 -8.801 1.00 96.81 93 ILE A CA 1
ATOM 730 C C . ILE A 1 93 ? -1.483 -3.226 -8.263 1.00 96.81 93 ILE A C 1
ATOM 732 O O . ILE A 1 93 ? -2.375 -3.642 -9.002 1.00 96.81 93 ILE A O 1
ATOM 736 N N . ASP A 1 94 ? -1.307 -3.617 -7.012 1.00 97.31 94 ASP A N 1
ATOM 737 C CA . ASP A 1 94 ? -2.268 -4.401 -6.247 1.00 97.31 94 ASP A CA 1
ATOM 738 C C . ASP A 1 94 ? -2.676 -3.586 -5.018 1.00 97.31 94 ASP A C 1
ATOM 740 O O . ASP A 1 94 ? -1.813 -3.155 -4.251 1.00 97.31 94 ASP A O 1
ATOM 744 N N . LEU A 1 95 ? -3.973 -3.302 -4.886 1.00 95.00 95 LEU A N 1
ATOM 745 C CA . LEU A 1 95 ? -4.548 -2.719 -3.678 1.00 95.00 95 LEU A CA 1
ATOM 746 C C . LEU A 1 95 ? -5.529 -3.713 -3.066 1.00 95.00 95 LEU A C 1
ATOM 748 O O . LEU A 1 95 ? -6.585 -3.974 -3.647 1.00 95.00 95 LEU A O 1
ATOM 752 N N . ASN A 1 96 ? -5.238 -4.175 -1.854 1.00 95.44 96 ASN A N 1
ATOM 753 C CA . ASN A 1 96 ? -6.126 -5.038 -1.092 1.00 95.44 96 ASN A CA 1
ATOM 754 C C . ASN A 1 96 ? -6.590 -4.358 0.199 1.00 95.44 96 ASN A C 1
ATOM 756 O O . ASN A 1 96 ? -5.788 -3.865 0.995 1.00 95.44 96 ASN A O 1
ATOM 760 N N . MET A 1 97 ? -7.903 -4.348 0.416 1.00 92.62 97 MET A N 1
ATOM 761 C CA . MET A 1 97 ? -8.522 -3.840 1.636 1.00 92.62 97 MET A CA 1
ATOM 762 C C . MET A 1 97 ? -9.497 -4.854 2.227 1.00 92.62 97 MET A C 1
ATOM 764 O O . MET A 1 97 ? -10.598 -5.066 1.711 1.00 92.62 97 MET A O 1
ATOM 768 N N . ASP A 1 98 ? -9.134 -5.382 3.393 1.00 93.62 98 ASP A N 1
ATOM 769 C CA . ASP A 1 98 ? -9.873 -6.435 4.077 1.00 93.62 98 ASP A CA 1
ATOM 770 C C . ASP A 1 98 ? -10.378 -5.982 5.447 1.00 93.62 98 ASP A C 1
ATOM 772 O O . ASP A 1 98 ? -9.624 -5.533 6.311 1.00 93.62 98 ASP A O 1
ATOM 776 N N . SER A 1 99 ? -11.670 -6.192 5.712 1.00 93.12 99 SER A N 1
ATOM 777 C CA . SER A 1 99 ? -12.294 -5.922 7.019 1.00 93.12 99 SER A CA 1
ATOM 778 C C . SER A 1 99 ? -12.066 -4.498 7.527 1.00 93.12 99 SER A C 1
ATOM 780 O O . SER A 1 99 ? -11.649 -4.291 8.668 1.00 93.12 99 SER A O 1
ATOM 782 N N . ILE A 1 100 ? -12.367 -3.520 6.673 1.00 93.94 100 ILE A N 1
ATOM 783 C CA . ILE A 1 100 ? -12.275 -2.095 6.989 1.00 93.94 100 ILE A CA 1
ATOM 784 C C . ILE A 1 100 ? -13.610 -1.596 7.553 1.00 93.94 100 ILE A C 1
ATOM 786 O O . ILE A 1 100 ? -14.666 -1.740 6.932 1.00 93.94 100 ILE A O 1
ATOM 790 N N . LEU A 1 101 ? -13.570 -0.957 8.720 1.00 94.69 101 LEU A N 1
ATOM 791 C CA . LEU A 1 101 ? -14.697 -0.214 9.283 1.00 94.69 101 LEU A CA 1
ATOM 792 C C . LEU A 1 101 ? -14.294 1.255 9.444 1.00 94.69 101 LEU A C 1
ATOM 794 O O . LEU A 1 101 ? -13.486 1.591 10.312 1.00 94.69 101 LEU A O 1
ATOM 798 N N . CYS A 1 102 ? -14.858 2.129 8.612 1.00 92.62 102 CYS A N 1
ATOM 799 C CA . CYS A 1 102 ? -14.498 3.547 8.567 1.00 92.62 102 CYS A CA 1
ATOM 800 C C . CYS A 1 102 ? -15.640 4.414 8.056 1.00 92.62 102 CYS A C 1
ATOM 802 O O . CYS A 1 102 ? -16.347 4.010 7.156 1.00 92.62 102 CYS A O 1
ATOM 804 N N . LYS A 1 103 ? -15.798 5.646 8.538 1.00 93.69 103 LYS A N 1
ATOM 805 C CA . LYS A 1 103 ? -16.904 6.503 8.068 1.00 93.69 103 LYS A CA 1
ATOM 806 C C . LYS A 1 103 ? -16.726 6.968 6.624 1.00 93.69 103 LYS A C 1
ATOM 808 O O . LYS A 1 103 ? -17.719 7.179 5.936 1.00 93.69 103 LYS A O 1
ATOM 813 N N . TYR A 1 104 ? -15.482 7.178 6.200 1.00 92.56 104 TYR A N 1
ATOM 814 C CA . TYR A 1 104 ? -15.152 7.677 4.871 1.00 92.56 104 TYR A CA 1
ATOM 815 C C . TYR A 1 104 ? -13.870 7.025 4.358 1.00 92.56 104 TYR A C 1
ATOM 817 O O . TYR A 1 104 ? -12.903 6.893 5.110 1.00 92.56 104 TYR A O 1
ATOM 825 N N . ILE A 1 105 ? -13.889 6.670 3.076 1.00 92.44 105 ILE A N 1
ATOM 826 C CA . ILE A 1 105 ? -12.708 6.300 2.297 1.00 92.44 105 ILE A CA 1
ATOM 827 C C . ILE A 1 105 ? -12.671 7.208 1.079 1.00 92.44 105 ILE A C 1
ATOM 829 O O . ILE A 1 105 ? -13.668 7.312 0.359 1.00 92.44 105 ILE A O 1
ATOM 833 N N . GLU A 1 106 ? -11.524 7.827 0.858 1.00 94.31 106 GLU A N 1
ATOM 834 C CA . GLU A 1 106 ? -11.178 8.523 -0.369 1.00 94.31 106 GLU A C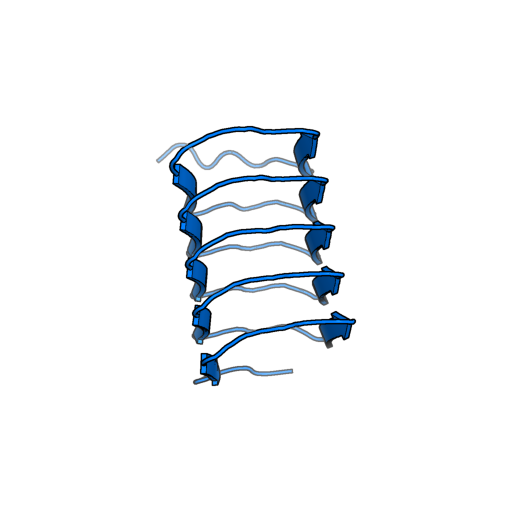A 1
ATOM 835 C C . GLU A 1 106 ? -9.986 7.813 -1.016 1.00 94.31 106 GLU A C 1
ATOM 837 O O . GLU A 1 106 ? -9.061 7.378 -0.333 1.00 94.31 106 GLU A O 1
ATOM 842 N N . ILE A 1 107 ? -10.070 7.602 -2.330 1.00 91.94 107 ILE A N 1
ATOM 843 C CA . ILE A 1 107 ? -8.990 7.022 -3.129 1.00 91.94 107 ILE A CA 1
ATOM 844 C C . ILE A 1 107 ? -8.887 7.860 -4.391 1.00 91.94 107 ILE A C 1
ATOM 846 O O . ILE A 1 107 ? -9.788 7.811 -5.234 1.00 91.94 107 ILE A O 1
ATOM 850 N N . ASN A 1 108 ? -7.787 8.589 -4.529 1.00 94.56 108 ASN A N 1
ATOM 851 C CA . ASN A 1 108 ? -7.477 9.362 -5.717 1.00 94.56 108 ASN A CA 1
ATOM 852 C C . ASN A 1 108 ? -6.267 8.759 -6.427 1.00 94.56 108 ASN A C 1
ATOM 854 O O . ASN A 1 108 ? -5.285 8.332 -5.821 1.00 94.56 108 ASN A O 1
ATOM 858 N N . MET A 1 109 ? -6.374 8.689 -7.748 1.00 92.00 109 MET A N 1
ATOM 859 C CA . MET A 1 109 ? -5.342 8.136 -8.609 1.00 92.00 109 MET A CA 1
ATOM 860 C C . MET A 1 109 ? -5.199 9.013 -9.844 1.00 92.00 109 MET A C 1
ATOM 862 O O . MET A 1 109 ? -6.020 8.916 -10.763 1.00 92.00 109 MET A O 1
ATOM 866 N N . ASP A 1 110 ? -4.136 9.810 -9.899 1.00 94.25 110 ASP A N 1
ATOM 867 C CA . ASP A 1 110 ? -3.880 10.725 -11.004 1.00 94.25 110 ASP A CA 1
ATOM 868 C C . ASP A 1 110 ? -2.642 10.328 -11.815 1.00 94.25 110 ASP A C 1
ATOM 870 O O . ASP A 1 110 ? -1.574 9.985 -11.310 1.00 94.25 110 ASP A O 1
ATOM 874 N N . ALA A 1 111 ? -2.784 10.397 -13.142 1.00 92.81 111 ALA A N 1
ATOM 875 C CA . ALA A 1 111 ? -1.708 10.127 -14.100 1.00 92.81 111 ALA A CA 1
ATOM 876 C C . ALA A 1 111 ? -0.994 8.766 -13.914 1.00 92.81 111 ALA A C 1
ATOM 878 O O . ALA A 1 111 ? 0.203 8.648 -14.182 1.00 92.81 111 ALA A O 1
ATOM 879 N N . ILE A 1 112 ? -1.736 7.725 -13.518 1.00 94.50 112 ILE A N 1
ATOM 880 C CA . ILE A 1 112 ? -1.222 6.356 -13.389 1.00 94.50 112 ILE A CA 1
ATOM 881 C C . ILE A 1 112 ? -1.032 5.715 -14.768 1.00 94.50 112 ILE A C 1
ATOM 883 O O . ILE A 1 112 ? -1.990 5.532 -15.525 1.00 94.50 112 ILE A O 1
ATOM 887 N N . LEU A 1 113 ? 0.198 5.308 -15.081 1.00 95.69 113 LEU A N 1
ATOM 888 C CA . LEU A 1 113 ? 0.501 4.460 -16.232 1.00 95.69 113 LEU A CA 1
ATOM 889 C C . LEU A 1 113 ? 0.940 3.077 -15.746 1.00 95.69 113 LEU A C 1
ATOM 891 O O . LEU A 1 113 ? 2.070 2.897 -15.293 1.00 95.69 113 LEU A O 1
ATOM 895 N N . CYS A 1 114 ? 0.037 2.102 -15.875 1.00 93.88 114 CYS A N 1
ATOM 896 C CA . CYS A 1 114 ? 0.249 0.727 -15.440 1.00 93.88 114 CYS A CA 1
ATOM 897 C C . CYS A 1 114 ? -0.237 -0.294 -16.481 1.00 93.88 114 CYS A C 1
ATOM 899 O O . CYS A 1 114 ? -1.172 -0.014 -17.233 1.00 93.88 114 CYS A O 1
ATOM 901 N N . ASN A 1 115 ? 0.376 -1.485 -16.524 1.00 95.94 115 ASN A N 1
ATOM 902 C CA . ASN A 1 115 ? -0.135 -2.578 -17.361 1.00 95.94 115 ASN A CA 1
ATOM 903 C C . ASN A 1 115 ? -1.308 -3.305 -16.690 1.00 95.94 115 ASN A C 1
ATOM 905 O O . ASN A 1 115 ? -2.221 -3.742 -17.388 1.00 95.94 115 ASN A O 1
ATOM 909 N N . TYR A 1 116 ? -1.275 -3.444 -15.361 1.00 95.69 116 TYR A N 1
ATOM 910 C CA . TYR A 1 116 ? -2.289 -4.157 -14.588 1.00 95.69 116 TYR A CA 1
ATOM 911 C C . TYR A 1 116 ? -2.553 -3.460 -13.258 1.00 95.69 116 TYR A C 1
ATOM 913 O O . TYR A 1 116 ? -1.623 -3.133 -12.526 1.00 95.69 116 TYR A O 1
ATOM 921 N N . ILE A 1 117 ? -3.827 -3.268 -12.942 1.00 94.19 117 ILE A N 1
ATOM 922 C CA . ILE A 1 117 ? -4.268 -2.786 -11.638 1.00 94.19 117 ILE A CA 1
ATOM 923 C C . ILE A 1 117 ? -5.259 -3.819 -11.115 1.00 94.19 117 ILE A C 1
ATOM 925 O O . ILE A 1 117 ? -6.243 -4.106 -11.803 1.00 94.19 117 ILE A O 1
ATOM 929 N N . ASP A 1 118 ? -4.967 -4.383 -9.949 1.00 95.81 118 ASP A N 1
ATOM 930 C CA . ASP A 1 118 ? -5.903 -5.183 -9.168 1.00 95.81 118 ASP A CA 1
ATOM 931 C C . ASP A 1 118 ? -6.364 -4.369 -7.956 1.00 95.81 118 ASP A C 1
ATOM 933 O O . ASP A 1 118 ? -5.570 -3.673 -7.325 1.00 95.81 118 ASP A O 1
ATOM 937 N N . LEU A 1 119 ? -7.670 -4.391 -7.706 1.00 92.69 119 LEU A N 1
ATOM 938 C CA . LEU A 1 119 ? -8.323 -3.661 -6.624 1.00 92.69 119 LEU A CA 1
ATOM 939 C C . LEU A 1 119 ? -9.295 -4.624 -5.953 1.00 92.69 119 LEU A C 1
ATOM 941 O O . LEU A 1 119 ? -10.368 -4.896 -6.504 1.00 92.69 119 LEU A O 1
ATOM 945 N N . ASN A 1 120 ? -8.944 -5.097 -4.761 1.00 93.31 120 ASN A N 1
ATOM 946 C CA . ASN A 1 120 ? -9.810 -5.947 -3.964 1.00 93.31 120 ASN A CA 1
ATOM 947 C C . ASN A 1 120 ? -10.305 -5.230 -2.703 1.00 93.31 120 ASN A C 1
ATOM 949 O O . ASN A 1 120 ? -9.544 -4.610 -1.962 1.00 93.31 120 ASN A O 1
ATOM 953 N N . MET A 1 121 ? -11.614 -5.315 -2.478 1.00 89.50 121 MET A N 1
ATOM 954 C CA . MET A 1 121 ? -12.285 -4.759 -1.307 1.00 89.50 121 MET A CA 1
ATOM 955 C C . MET A 1 121 ? -13.347 -5.747 -0.837 1.00 89.50 121 MET A C 1
ATOM 957 O O . MET A 1 121 ? -14.434 -5.818 -1.415 1.00 89.50 121 MET A O 1
ATOM 961 N N . ASP A 1 122 ? -13.047 -6.495 0.222 1.00 85.38 122 ASP A N 1
ATOM 962 C CA . ASP A 1 122 ? -13.924 -7.574 0.683 1.00 85.38 122 ASP A CA 1
ATOM 963 C C . ASP A 1 122 ? -15.051 -7.053 1.589 1.00 85.38 122 ASP A C 1
ATOM 965 O O . ASP A 1 122 ? -16.240 -7.110 1.264 1.00 85.38 122 ASP A O 1
ATOM 969 N N . SER A 1 123 ? -14.685 -6.558 2.771 1.00 83.38 123 SER A N 1
ATOM 970 C CA . SER A 1 123 ? -15.614 -6.216 3.857 1.00 83.38 123 SER A CA 1
ATOM 971 C C . SER A 1 123 ? -15.403 -4.788 4.341 1.00 83.38 123 SER A C 1
ATOM 973 O O . SER A 1 123 ? -15.163 -4.527 5.519 1.00 83.38 123 SER A O 1
ATOM 975 N N . VAL A 1 124 ? -15.520 -3.852 3.401 1.00 79.62 124 VAL A N 1
ATOM 976 C CA . VAL A 1 124 ? -15.516 -2.417 3.680 1.00 79.62 124 VAL A CA 1
ATOM 977 C C . VAL A 1 124 ? -16.908 -1.984 4.136 1.00 79.62 124 VAL A C 1
ATOM 979 O O . VAL A 1 124 ? -17.899 -2.146 3.421 1.00 79.62 124 VAL A O 1
ATOM 982 N N . SER A 1 125 ? -16.991 -1.434 5.344 1.00 80.25 125 SER A N 1
ATOM 983 C CA . SER A 1 125 ? -18.228 -0.921 5.931 1.00 80.25 125 SER A CA 1
ATOM 984 C C . SER A 1 125 ? -18.066 0.539 6.338 1.00 80.25 125 SER A C 1
ATOM 986 O O . SER A 1 125 ? -17.121 0.892 7.047 1.00 80.25 125 SER A O 1
ATOM 988 N N . THR A 1 126 ? -19.006 1.364 5.871 1.00 68.31 126 THR A N 1
ATOM 989 C CA . THR A 1 126 ? -19.074 2.808 6.127 1.00 68.31 126 THR A CA 1
ATOM 990 C C . THR A 1 126 ? -20.243 3.218 6.995 1.00 68.31 126 THR A C 1
ATOM 992 O O . THR A 1 126 ? -21.360 2.739 6.687 1.00 68.31 126 THR A O 1
#

Foldseek 3Di:
DPAPEEAEAEAEAEQDEEAEAAAEAEQHHYAEYAYYAYQYEYAEYAYYYYQYEYAEYEYYAEQYEYAEYEAYYENYEYAEYEAEHENYEYAEYEHEYYNYEYNDYHHYYYNYDYNYYHHYDDHYHD

Organism: Dreissena polymorpha (NCBI:txid45954)

Secondary structure (DSSP, 8-state):
------SEEEEEEES-B-SEEEEEEES-B-SEEEEEEES-B-SEEEEEEES-B-SEEEEEEES-B-SEEEEEEES-B-SEEEEEEES-B-SEEEEEEES-B-SEEEEEEES-B-SEEEEEESS-B-